Protein 4HE6 (pdb70)

Radius of gyration: 11.75 Å; Cα contacts (8 Å, |Δi|>4): 216; chains: 1; bounding box: 28×29×31 Å

Foldseek 3Di:
DDDDLVFAFWFWADADVVQQKTKTFGAAKDFAQFKKWWDDPPDDIDIDGFHWKAAPVGHTDRMPHDHGGIIMGGDDDDDDGGTTMHTDD

Secondary structure (DSSP, 8-state):
---SGGG-SEEEEEEETTTTEEEEEESS-B-TT-EEEEESTTS--EEEE---EEETTS-EES-B-STT-EEEEE-SS---TT-EEEE--

Structure (mmCIF, N/CA/C/O backbone):
data_4HE6
#
_entry.id   4HE6
#
_cell.length_a   28.400
_cell.length_b   36.300
_cell.length_c   65.670
_cell.angle_alpha   90.00
_cell.angle_beta   90.00
_cell.angle_gamma   90.00
#
_symmetry.space_group_name_H-M   'P 21 21 21'
#
loop_
_entity.id
_entity.type
_entity.pdbx_description
1 polymer 'Peptidase family U32'
2 non-polymer 'UNKNOWN ATOM OR ION'
3 non-polymer 'ACETATE ION'
4 water water
#
loop_
_atom_site.group_PDB
_atom_site.id
_atom_site.type_symbol
_atom_site.label_atom_id
_atom_site.label_alt_id
_atom_site.label_comp_id
_atom_site.label_asym_id
_atom_site.label_entity_id
_atom_site.label_seq_id
_atom_site.pdbx_PDB_ins_code
_atom_site.Cartn_x
_atom_site.Cartn_y
_atom_site.Cartn_z
_atom_site.occupancy
_atom_site.B_iso_or_equiv
_atom_site.auth_seq_id
_atom_site.auth_comp_id
_atom_site.auth_asym_id
_atom_site.auth_atom_id
_atom_site.pdbx_PDB_model_num
ATOM 1 N N . SER A 1 1 ? 2.095 -12.497 20.033 0.61 16.65 334 SER A N 1
ATOM 2 C CA . SER A 1 1 ? 3.553 -12.538 19.957 0.61 11.13 334 SER A CA 1
ATOM 3 C C . SER A 1 1 ? 3.995 -12.978 18.560 0.61 14.83 334 SER A C 1
ATOM 4 O O . SER A 1 1 ? 3.162 -13.400 17.744 0.61 23.23 334 SER A O 1
ATOM 7 N N . LEU A 1 2 ? 5.271 -12.910 18.233 0.61 9.30 335 LEU A N 1
ATOM 8 C CA . LEU A 1 2 ? 5.776 -13.027 16.875 0.61 9.36 335 LEU A CA 1
ATOM 9 C C . LEU A 1 2 ? 5.929 -14.500 16.508 0.61 8.40 335 LEU A C 1
ATOM 10 O O . LEU A 1 2 ? 6.673 -15.216 17.198 0.61 11.90 335 LEU A O 1
ATOM 15 N N . LYS A 1 3 ? 5.227 -14.965 15.473 0.61 8.74 336 LYS A N 1
ATOM 16 C CA . LYS A 1 3 ? 5.307 -16.377 15.077 0.61 10.12 336 LYS A CA 1
ATOM 17 C C . LYS A 1 3 ? 5.977 -16.558 13.723 0.61 10.11 336 LYS A C 1
ATOM 18 O O . LYS A 1 3 ? 6.673 -17.580 13.549 0.61 11.36 336 LYS A O 1
ATOM 24 N N . THR A 1 4 ? 5.701 -15.659 12.785 0.61 9.46 337 THR A N 1
ATOM 25 C CA . THR A 1 4 ? 6.191 -15.835 11.428 0.61 8.64 337 THR A CA 1
ATOM 26 C C . THR A 1 4 ? 6.569 -14.516 10.767 0.61 8.51 337 THR A C 1
ATOM 27 O O . THR A 1 4 ? 6.246 -13.440 11.229 0.61 9.37 337 THR A O 1
ATOM 31 N N . THR A 1 5 ? 7.205 -14.643 9.628 0.61 8.51 338 THR A N 1
ATOM 32 C CA . THR A 1 5 ? 7.566 -13.547 8.759 0.61 7.91 338 THR A CA 1
ATOM 33 C C . THR A 1 5 ? 6.393 -12.887 8.055 0.61 7.86 338 THR A C 1
ATOM 34 O O . THR A 1 5 ? 6.548 -11.885 7.362 0.61 10.23 338 THR A O 1
ATOM 38 N N . ARG A 1 6 ? 5.175 -13.385 8.238 0.61 8.54 339 ARG A N 1
ATOM 39 C CA . ARG A 1 6 ? 4.005 -12.710 7.666 0.61 8.09 339 ARG A CA 1
ATOM 40 C C . ARG A 1 6 ? 3.701 -11.415 8.446 0.61 8.21 339 ARG A C 1
ATOM 41 O O . ARG A 1 6 ? 2.961 -10.572 7.949 0.61 8.76 339 ARG A O 1
ATOM 49 N N . GLU A 1 7 ? 4.198 -11.278 9.656 1.00 12.95 340 GLU A N 1
ATOM 50 C CA . GLU A 1 7 ? 3.786 -10.268 10.617 1.00 13.48 340 GLU A CA 1
ATOM 51 C C . GLU A 1 7 ? 4.536 -8.963 10.510 1.00 13.35 340 GLU A C 1
ATOM 52 O O . GLU A 1 7 ? 4.365 -8.016 11.296 1.00 17.41 340 GLU A O 1
ATOM 58 N N . PHE A 1 8 ? 5.442 -8.918 9.522 1.00 12.32 341 PHE A N 1
ATOM 59 C CA . PHE A 1 8 ? 6.115 -7.636 9.407 1.00 11.18 341 PHE A CA 1
ATOM 60 C C . PHE A 1 8 ? 6.622 -7.489 7.968 1.00 8.69 341 PHE A C 1
ATOM 61 O O . PHE A 1 8 ? 6.720 -8.472 7.241 1.00 11.21 341 PHE A O 1
ATOM 69 N N . ALA A 1 9 ? 6.947 -6.259 7.611 1.00 8.00 342 ALA A N 1
ATOM 70 C CA . ALA A 1 9 ? 7.412 -5.934 6.292 1.00 7.98 342 ALA A CA 1
ATOM 71 C C . ALA A 1 9 ? 8.868 -5.583 6.197 1.00 7.18 342 ALA A C 1
ATOM 72 O O . ALA A 1 9 ? 9.427 -5.614 5.103 1.00 8.25 342 ALA A O 1
ATOM 74 N N . GLY A 1 10 ? 9.505 -5.237 7.324 1.00 6.90 343 GLY A N 1
ATOM 75 C CA . GLY A 1 10 ? 10.908 -4.920 7.268 1.00 7.25 343 GLY A CA 1
ATOM 76 C C . GLY A 1 10 ? 11.525 -5.022 8.651 1.00 5.99 343 GLY A C 1
ATOM 77 O O . GLY A 1 10 ? 10.853 -4.854 9.674 1.00 6.92 343 GLY A O 1
ATOM 78 N N . LEU A 1 11 ? 12.812 -5.232 8.652 1.00 6.42 344 LEU A N 1
ATOM 79 C CA . LEU A 1 11 ? 13.626 -5.259 9.867 1.00 6.82 344 LEU A CA 1
ATOM 80 C C . LEU A 1 11 ? 14.651 -4.138 9.763 1.00 5.60 344 LEU A C 1
ATOM 81 O O . LEU A 1 11 ? 15.369 -4.055 8.759 1.00 6.90 344 LEU A O 1
ATOM 86 N N . VAL A 1 12 ? 14.703 -3.257 10.742 1.00 6.08 345 VAL A N 1
ATOM 87 C CA . VAL A 1 12 ? 15.676 -2.150 10.672 1.00 6.09 345 VAL A CA 1
ATOM 88 C C . VAL A 1 12 ? 17.081 -2.697 10.900 1.00 6.11 345 VAL A C 1
ATOM 89 O O . VAL A 1 12 ? 17.302 -3.366 11.893 1.00 7.73 345 VAL A O 1
ATOM 93 N N . LEU A 1 13 ? 17.993 -2.423 9.979 1.00 5.90 346 LEU A N 1
ATOM 94 C CA . LEU A 1 13 ? 19.384 -2.796 10.123 1.00 6.88 346 LEU A CA 1
ATOM 95 C C . LEU A 1 13 ? 20.222 -1.637 10.671 1.00 6.84 346 LEU A C 1
ATOM 96 O O . LEU A 1 13 ? 21.282 -1.857 11.225 1.00 9.44 346 LEU A O 1
ATOM 101 N N . GLY A 1 14 ? 19.791 -0.397 10.379 1.00 6.88 347 GLY A N 1
ATOM 102 C CA . GLY A 1 14 ? 20.591 0.756 10.770 1.00 8.71 347 GLY A CA 1
ATOM 103 C C . GLY A 1 14 ? 19.772 2.002 10.594 1.00 7.40 347 GLY A C 1
ATOM 104 O O . GLY A 1 14 ? 18.745 2.049 9.920 1.00 7.16 347 GLY A O 1
ATOM 105 N N . TYR A 1 15 ? 20.266 3.048 11.242 1.00 8.30 348 TYR A N 1
ATOM 106 C CA . TYR A 1 15 ? 19.622 4.350 11.211 1.00 7.54 348 TYR A CA 1
ATOM 107 C C . TYR A 1 15 ? 20.677 5.443 11.388 1.00 7.51 348 TYR A C 1
ATOM 108 O O . TYR A 1 15 ? 21.439 5.367 12.320 1.00 10.30 348 TYR A O 1
ATOM 117 N N . ASP A 1 16 ? 20.697 6.390 10.479 1.00 7.12 349 ASP A N 1
ATOM 118 C CA . ASP A 1 16 ? 21.641 7.514 10.524 1.00 7.84 349 ASP A CA 1
ATOM 119 C C . ASP A 1 16 ? 20.958 8.671 11.211 1.0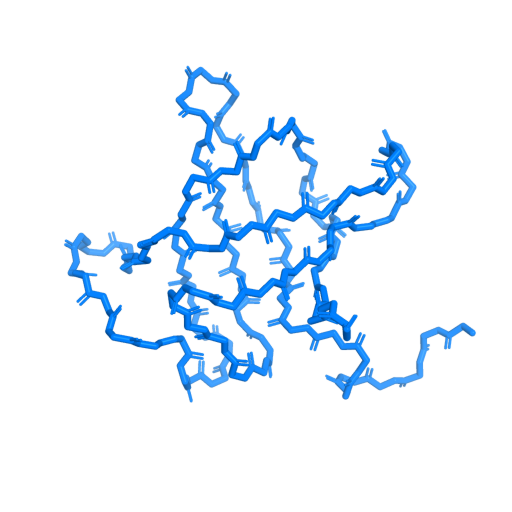0 7.19 349 ASP A C 1
ATOM 120 O O . ASP A 1 16 ? 20.075 9.289 10.616 1.00 7.08 349 ASP A O 1
ATOM 125 N N . PRO A 1 17 ? 21.297 8.999 12.439 1.00 8.09 350 PRO A N 1
ATOM 126 C CA . PRO A 1 17 ? 20.490 9.978 13.150 1.00 8.47 350 PRO A CA 1
ATOM 127 C C . PRO A 1 17 ? 20.793 11.403 12.724 1.00 7.91 350 PRO A C 1
ATOM 128 O O . PRO A 1 17 ? 20.031 12.315 13.084 1.00 9.62 350 PRO A O 1
ATOM 132 N N . GLU A 1 18 ? 21.811 11.637 11.929 1.00 6.77 351 GLU A N 1
ATOM 133 C CA . GLU A 1 18 ? 22.069 12.943 11.383 1.00 6.96 351 GLU A CA 1
ATOM 134 C C . GLU A 1 18 ? 21.146 13.246 10.190 1.00 6.93 351 GLU A C 1
ATOM 135 O O . GLU A 1 18 ? 20.722 14.395 10.012 1.00 7.59 351 GLU A O 1
ATOM 141 N N . THR A 1 19 ? 20.869 12.253 9.367 1.00 6.89 352 THR A N 1
ATOM 142 C CA . THR A 1 19 ? 20.138 12.422 8.113 1.00 6.73 352 THR A CA 1
ATOM 143 C C . THR A 1 19 ? 18.725 11.891 8.175 1.00 6.22 352 THR A C 1
ATOM 144 O O . THR A 1 19 ? 17.889 12.191 7.302 1.00 7.44 352 THR A O 1
ATOM 148 N N . GLY A 1 20 ? 18.414 11.082 9.164 1.00 6.45 353 GLY A N 1
ATOM 149 C CA . GLY A 1 20 ? 17.100 10.491 9.192 1.00 6.91 353 GLY A CA 1
ATOM 150 C C . GLY A 1 20 ? 16.910 9.277 8.301 1.00 6.32 353 GLY A C 1
ATOM 151 O O . GLY A 1 20 ? 15.797 8.775 8.158 1.00 7.82 353 GLY A O 1
ATOM 152 N N . ILE A 1 21 ? 17.923 8.777 7.667 1.00 6.37 354 ILE A N 1
ATOM 153 C CA . ILE A 1 21 ? 17.839 7.681 6.711 1.00 5.92 354 ILE A CA 1
ATOM 154 C C . ILE A 1 21 ? 17.994 6.358 7.424 1.00 5.70 354 ILE A C 1
ATOM 155 O O . ILE A 1 21 ? 18.997 6.091 8.112 1.00 7.03 354 ILE A O 1
ATOM 164 N N . ALA A 1 22 ? 16.965 5.513 7.262 1.00 5.70 355 ALA A N 1
ATOM 165 C CA . ALA A 1 22 ? 16.972 4.166 7.769 1.00 6.06 355 ALA A CA 1
ATOM 166 C C . ALA A 1 22 ? 17.403 3.157 6.698 1.00 5.38 355 ALA A C 1
ATOM 167 O O . ALA A 1 22 ? 17.096 3.376 5.508 1.00 6.55 355 ALA A O 1
ATOM 169 N N . THR A 1 23 ? 18.065 2.107 7.139 1.00 6.46 356 THR A N 1
ATOM 170 C CA . THR A 1 23 ? 18.414 0.971 6.333 1.00 6.17 356 THR A CA 1
ATOM 171 C C . THR A 1 23 ? 17.559 -0.194 6.780 1.00 6.44 356 THR A C 1
ATOM 172 O O . THR A 1 23 ? 17.562 -0.552 7.998 1.00 7.21 356 THR A O 1
ATOM 176 N N . VAL A 1 24 ? 16.767 -0.766 5.886 1.00 6.09 357 VAL A N 1
ATOM 177 C CA . VAL A 1 24 ? 15.761 -1.760 6.225 1.00 6.05 357 VAL A CA 1
ATOM 178 C C . VAL A 1 24 ? 15.907 -2.991 5.330 1.00 5.90 357 VAL A C 1
ATOM 179 O O . VAL A 1 24 ? 16.023 -2.879 4.124 1.00 7.69 357 VAL A O 1
ATOM 183 N N . GLN A 1 25 ? 15.869 -4.154 5.974 1.00 6.62 358 GLN A N 1
ATOM 184 C CA . GLN A 1 25 ? 15.849 -5.424 5.256 1.00 6.68 358 GLN A CA 1
ATOM 185 C C . GLN A 1 25 ? 14.393 -5.780 5.011 1.00 6.83 358 GLN A C 1
ATOM 186 O O . GLN A 1 25 ? 13.615 -5.985 5.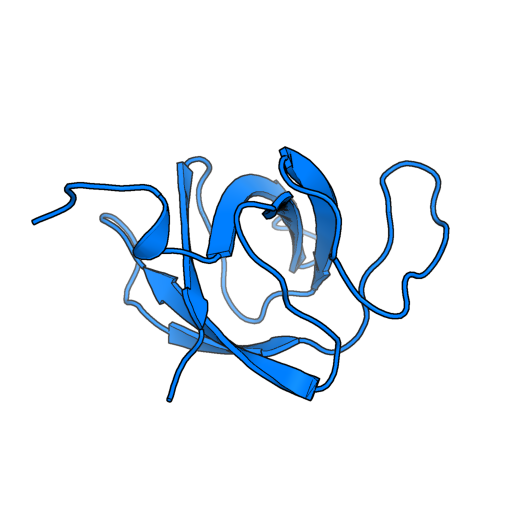935 1.00 8.23 358 GLN A O 1
ATOM 192 N N . GLN A 1 26 ? 14.014 -5.827 3.748 1.00 7.26 359 GLN A N 1
ATOM 193 C CA . GLN A 1 26 ? 12.631 -6.132 3.378 1.00 7.14 359 GLN A CA 1
ATOM 194 C C . GLN A 1 26 ? 12.277 -7.552 3.770 1.00 7.65 359 GLN A C 1
ATOM 195 O O . GLN A 1 26 ? 13.087 -8.466 3.630 1.00 8.50 359 GLN A O 1
ATOM 201 N N . ARG A 1 27 ? 11.057 -7.712 4.247 1.00 7.27 360 ARG A N 1
ATOM 202 C CA . ARG A 1 27 ? 10.492 -9.041 4.407 1.00 8.14 360 ARG A CA 1
ATOM 203 C C . ARG A 1 27 ? 9.233 -9.259 3.582 1.00 8.08 360 ARG A C 1
ATOM 204 O O . ARG A 1 27 ? 8.989 -10.393 3.200 1.00 9.24 360 ARG A O 1
ATOM 219 N N . ASN A 1 28 ? 8.459 -8.215 3.366 1.00 7.74 361 ASN A N 1
ATOM 220 C CA . ASN A 1 28 ? 7.268 -8.310 2.489 1.00 7.63 361 ASN A CA 1
ATOM 221 C C . ASN A 1 28 ? 7.124 -6.990 1.732 1.00 7.69 361 ASN A C 1
ATOM 222 O O . ASN A 1 28 ? 7.642 -5.964 2.166 1.00 7.92 361 ASN A O 1
ATOM 227 N N . HIS A 1 29 ? 6.384 -7.027 0.645 1.00 8.42 362 HIS A N 1
ATOM 228 C CA . HIS A 1 29 ? 6.303 -5.895 -0.265 1.00 8.82 362 HIS A CA 1
ATOM 229 C C . HIS A 1 29 ? 5.851 -4.602 0.431 1.00 7.41 362 HIS A C 1
ATOM 230 O O . HIS A 1 29 ? 4.867 -4.568 1.150 1.00 9.54 362 HIS A O 1
ATOM 237 N N . PHE A 1 30 ? 6.532 -3.504 0.103 1.00 6.46 363 PHE A N 1
ATOM 238 C CA . PHE A 1 30 ? 6.061 -2.199 0.451 1.00 6.76 363 PHE A CA 1
ATOM 239 C C . PHE A 1 30 ? 6.585 -1.214 -0.615 1.00 6.75 363 PHE A C 1
ATOM 240 O O . PHE A 1 30 ? 7.525 -1.524 -1.357 1.00 7.97 363 PHE A O 1
ATOM 248 N N . ARG A 1 31 ? 5.927 -0.052 -0.704 1.00 7.09 364 ARG A N 1
ATOM 249 C CA . ARG A 1 31 ? 6.269 0.869 -1.807 1.00 7.80 364 ARG A CA 1
ATOM 250 C C . ARG A 1 31 ? 5.968 2.275 -1.352 1.00 7.03 364 ARG A C 1
ATOM 251 O O . ARG A 1 31 ? 5.239 2.531 -0.382 1.00 7.47 364 ARG A O 1
ATOM 259 N N . PRO A 1 32 ? 6.511 3.240 -2.099 1.00 7.54 365 PRO A N 1
ATOM 260 C CA . PRO A 1 32 ? 6.193 4.661 -1.792 1.00 7.90 365 PRO A CA 1
ATOM 261 C C . PRO A 1 32 ? 4.698 4.909 -1.798 1.00 7.34 365 PRO A C 1
ATOM 262 O O . PRO A 1 32 ? 3.958 4.408 -2.652 1.00 8.06 365 PRO A O 1
ATOM 266 N N . GLY A 1 33 ? 4.264 5.703 -0.826 1.00 7.58 366 GLY A N 1
ATOM 267 C CA . GLY A 1 33 ? 2.878 5.990 -0.600 1.00 8.68 366 GLY A CA 1
ATOM 268 C C . GLY A 1 33 ? 2.217 5.109 0.412 1.00 8.02 366 GLY A C 1
ATOM 269 O O . GLY A 1 33 ? 1.134 5.451 0.914 1.00 9.24 366 GLY A O 1
ATOM 270 N N . ASP A 1 34 ? 2.833 3.966 0.741 1.00 7.43 367 ASP A N 1
ATOM 271 C CA . ASP A 1 34 ? 2.274 3.091 1.743 1.00 6.84 367 ASP A CA 1
ATOM 272 C C . ASP A 1 34 ? 2.449 3.717 3.126 1.00 6.83 367 ASP A C 1
ATOM 273 O O . ASP A 1 34 ? 3.436 4.404 3.409 1.00 7.71 367 ASP A O 1
ATOM 278 N N . GLU A 1 35 ? 1.501 3.379 4.004 1.00 7.21 368 GLU A N 1
ATOM 279 C CA . GLU A 1 35 ? 1.643 3.689 5.413 1.00 7.30 368 GLU A CA 1
ATOM 280 C C . GLU A 1 35 ? 2.240 2.494 6.151 1.00 6.64 368 GLU A C 1
ATOM 281 O O . GLU A 1 35 ? 1.776 1.350 5.977 1.00 7.77 368 GLU A O 1
ATOM 287 N N . VAL A 1 36 ? 3.218 2.778 7.007 1.00 6.21 369 VAL A N 1
ATOM 288 C CA . VAL A 1 36 ? 3.886 1.779 7.808 1.00 6.20 369 VAL A CA 1
ATOM 289 C C . VAL A 1 36 ? 3.895 2.196 9.255 1.00 5.99 369 VAL A C 1
ATOM 290 O O . VAL A 1 36 ? 3.743 3.355 9.590 1.00 7.53 369 VAL A O 1
ATOM 294 N N . GLU A 1 37 ? 4.123 1.241 10.119 1.00 7.13 370 GLU A N 1
ATOM 295 C CA . GLU A 1 37 ? 4.346 1.456 11.540 1.00 6.50 370 GLU A CA 1
ATOM 296 C C . GLU A 1 37 ? 5.651 0.841 11.932 1.00 5.82 370 GLU A C 1
ATOM 297 O O . GLU A 1 37 ? 5.916 -0.331 11.624 1.00 6.96 370 GLU A O 1
ATOM 303 N N . PHE A 1 38 ? 6.473 1.603 12.637 1.00 5.95 371 PHE A N 1
ATOM 304 C CA . PHE A 1 38 ? 7.659 1.094 13.276 1.00 5.48 371 PHE A CA 1
ATOM 305 C C . PHE A 1 38 ? 7.338 0.780 14.721 1.00 5.59 371 PHE A C 1
ATOM 306 O O . PHE A 1 38 ? 6.605 1.502 15.394 1.00 6.67 371 PHE A O 1
ATOM 314 N N . PHE A 1 39 ? 7.913 -0.355 15.191 1.00 5.97 372 PHE A N 1
ATOM 315 C CA . PHE A 1 39 ? 7.587 -0.833 16.541 1.00 6.68 372 PHE A CA 1
ATOM 316 C C . PHE A 1 39 ? 8.747 -1.606 17.112 1.00 6.20 372 PHE A C 1
ATOM 317 O O . PHE A 1 39 ? 9.743 -1.912 16.434 1.00 7.08 372 PHE A O 1
ATOM 325 N N . GLY A 1 40 ? 8.605 -1.892 18.379 1.00 7.01 373 GLY A N 1
ATOM 326 C CA . GLY A 1 40 ? 9.575 -2.635 19.161 1.00 8.04 373 GLY A CA 1
ATOM 327 C C . GLY A 1 40 ? 9.945 -1.881 20.427 1.00 7.09 373 GLY A C 1
ATOM 328 O O . GLY A 1 40 ? 9.612 -0.738 20.639 1.00 7.43 373 GLY A O 1
ATOM 329 N N . PRO A 1 41 ? 10.676 -2.583 21.301 1.00 7.72 374 PRO A N 1
ATOM 330 C CA . PRO A 1 41 ? 11.028 -1.976 22.538 1.00 10.83 374 PRO A CA 1
ATOM 331 C C . PRO A 1 41 ? 12.008 -0.793 22.226 1.00 10.88 374 PRO A C 1
ATOM 332 O O . PRO A 1 41 ? 12.752 -0.821 21.238 1.00 12.88 374 PRO A O 1
ATOM 336 N N . GLU A 1 42 ? 11.927 0.100 23.147 1.00 12.15 375 GLU A N 1
ATOM 337 C CA . GLU A 1 42 ? 12.851 1.243 23.251 1.00 11.82 375 GLU A CA 1
ATOM 338 C C . GLU A 1 42 ? 12.413 2.412 22.376 1.00 10.08 375 GLU A C 1
ATOM 339 O O . GLU A 1 42 ? 13.028 3.455 22.475 1.00 11.12 375 GLU A O 1
ATOM 345 N N . ILE A 1 43 ? 11.360 2.233 21.563 1.00 9.15 376 ILE A N 1
ATOM 346 C CA . ILE A 1 43 ? 10.710 3.339 20.883 1.00 7.78 376 ILE A CA 1
ATOM 347 C C . ILE A 1 43 ? 9.217 3.363 21.191 1.00 7.33 376 ILE A C 1
ATOM 348 O O . ILE A 1 43 ? 8.594 2.292 21.349 1.00 7.59 376 ILE A O 1
ATOM 353 N N . GLU A 1 44 ? 8.640 4.566 21.217 1.00 6.92 377 GLU A N 1
ATOM 354 C CA . GLU A 1 44 ? 7.205 4.667 21.034 1.00 6.98 377 GLU A CA 1
ATOM 355 C C . GLU A 1 44 ? 6.896 4.291 19.585 1.00 6.66 377 GLU A C 1
ATOM 356 O O . GLU A 1 44 ? 7.505 4.861 18.668 1.00 7.75 377 GLU A O 1
ATOM 362 N N . ASN A 1 45 ? 5.987 3.382 19.364 1.00 6.64 378 ASN A N 1
ATOM 363 C CA . ASN A 1 45 ? 5.627 3.024 17.996 1.00 6.66 378 ASN A CA 1
ATOM 364 C C . ASN A 1 45 ? 5.071 4.225 17.282 1.00 7.17 378 ASN A C 1
ATOM 365 O O . ASN A 1 45 ? 4.389 5.074 17.883 1.00 8.63 378 ASN A O 1
ATOM 370 N N . PHE A 1 46 ? 5.332 4.315 15.974 1.00 6.71 379 PHE A N 1
ATOM 371 C CA . PHE A 1 46 ? 4.854 5.458 15.212 1.00 7.48 379 PHE A CA 1
ATOM 372 C C . PHE A 1 46 ? 4.614 5.048 13.769 1.00 6.76 379 PHE A C 1
ATOM 373 O O . PHE A 1 46 ? 5.176 4.067 13.256 1.00 6.86 379 PHE A O 1
ATOM 381 N N . THR A 1 47 ? 3.740 5.801 13.128 1.00 7.69 380 THR A N 1
ATOM 382 C CA . THR A 1 47 ? 3.399 5.563 11.739 1.00 7.21 380 THR A CA 1
ATOM 383 C C . THR A 1 47 ? 3.952 6.653 10.844 1.00 6.16 380 THR A C 1
ATOM 384 O O . THR A 1 47 ? 4.168 7.786 11.301 1.00 8.23 380 THR A O 1
ATOM 388 N N . GLN A 1 48 ? 4.152 6.321 9.594 1.00 6.13 381 GLN A N 1
ATOM 389 C CA . GLN A 1 48 ? 4.554 7.309 8.592 1.00 6.61 381 GLN A CA 1
ATOM 390 C C . GLN A 1 48 ? 4.208 6.775 7.214 1.00 5.92 381 GLN A C 1
ATOM 391 O O . GLN A 1 48 ? 3.993 5.577 6.995 1.00 6.42 381 GLN A O 1
ATOM 397 N N . VAL A 1 49 ? 4.248 7.711 6.250 1.00 6.31 382 VAL A N 1
ATOM 398 C CA . VAL A 1 49 ? 4.230 7.352 4.831 1.00 5.76 382 VAL A CA 1
ATOM 399 C C . VAL A 1 49 ? 5.645 7.113 4.388 1.00 5.49 382 VAL A C 1
ATOM 400 O O . VAL A 1 49 ? 6.603 7.778 4.803 1.00 7.04 382 VAL A O 1
ATOM 404 N N . ILE A 1 50 ? 5.836 6.147 3.510 1.00 6.67 383 ILE A N 1
ATOM 405 C CA . ILE A 1 50 ? 7.094 5.924 2.810 1.00 6.86 383 ILE A CA 1
ATOM 406 C C . ILE A 1 50 ? 7.157 6.848 1.623 1.00 6.10 383 ILE A C 1
ATOM 407 O O . ILE A 1 50 ? 6.301 6.789 0.735 1.00 7.33 383 ILE A O 1
ATOM 412 N N . GLU A 1 51 ? 8.107 7.775 1.585 1.00 6.89 384 GLU A N 1
ATOM 413 C CA . GLU A 1 51 ? 8.131 8.791 0.552 1.00 8.36 384 GLU A CA 1
ATOM 414 C C . GLU A 1 51 ? 8.736 8.334 -0.754 1.00 7.82 384 GLU A C 1
ATOM 415 O O . GLU A 1 51 ? 8.337 8.765 -1.828 1.00 9.75 384 GLU A O 1
ATOM 426 N N . LYS A 1 52 ? 9.774 7.559 -0.655 1.00 8.02 385 LYS A N 1
ATOM 427 C CA . LYS A 1 52 ? 10.759 7.298 -1.718 1.00 8.25 385 LYS A CA 1
ATOM 428 C C . LYS A 1 52 ? 11.721 6.232 -1.176 1.00 6.91 385 LYS A C 1
ATOM 429 O O . LYS A 1 52 ? 12.051 6.310 0.000 1.00 8.07 385 LYS A O 1
ATOM 440 N N . ILE A 1 53 ? 12.145 5.287 -1.992 1.00 6.24 386 ILE A N 1
ATOM 441 C CA . ILE A 1 53 ? 13.008 4.202 -1.520 1.00 6.29 386 ILE A CA 1
ATOM 442 C C . ILE A 1 53 ? 14.162 4.050 -2.491 1.00 6.04 386 ILE A C 1
ATOM 443 O O . ILE A 1 53 ? 14.005 4.182 -3.720 1.00 7.06 386 ILE A O 1
ATOM 448 N N . TRP A 1 54 ? 15.338 3.720 -1.988 1.00 6.05 387 TRP A N 1
ATOM 449 C CA . TRP A 1 54 ? 16.503 3.466 -2.829 1.00 6.36 387 TRP A CA 1
ATOM 450 C C . TRP A 1 54 ? 17.247 2.254 -2.282 1.00 6.47 387 TRP A C 1
ATOM 451 O O . TRP A 1 54 ? 17.106 1.851 -1.136 1.00 7.47 387 TRP A O 1
ATOM 462 N N . ASP A 1 55 ? 18.027 1.639 -3.173 1.00 7.70 388 ASP A N 1
ATOM 463 C CA . ASP A 1 55 ? 18.876 0.516 -2.775 1.00 8.29 388 ASP A CA 1
ATOM 464 C C . ASP A 1 55 ? 20.250 1.054 -2.304 1.00 9.18 388 ASP A C 1
ATOM 465 O O . ASP A 1 55 ? 20.505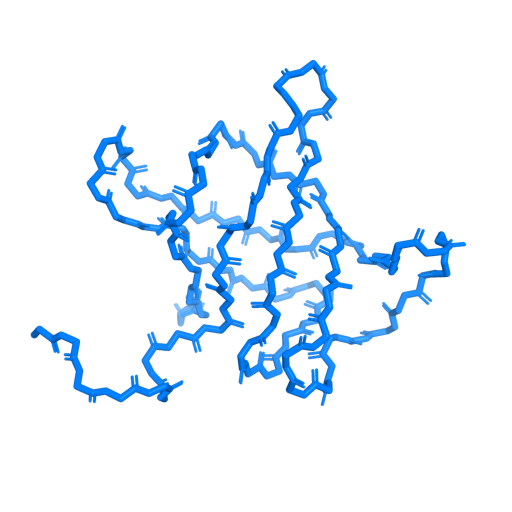 2.253 -2.297 1.00 9.78 388 ASP A O 1
ATOM 470 N N . GLU A 1 56 ? 21.105 0.125 -1.896 1.00 10.48 389 GLU A N 1
ATOM 471 C CA . GLU A 1 56 ? 22.395 0.527 -1.375 1.00 11.43 389 GLU A CA 1
ATOM 472 C C . GLU A 1 56 ? 23.321 1.065 -2.441 1.00 13.23 389 GLU A C 1
ATOM 473 O O . GLU A 1 56 ? 24.388 1.595 -2.130 1.00 13.89 389 GLU A O 1
ATOM 479 N N . ASP A 1 57 ? 22.967 0.958 -3.725 1.00 10.54 390 ASP A N 1
ATOM 480 C CA . ASP A 1 57 ? 23.673 1.518 -4.861 1.00 10.81 390 ASP A CA 1
ATOM 481 C C . ASP A 1 57 ? 23.051 2.825 -5.348 1.00 11.04 390 ASP A C 1
ATOM 482 O O . ASP A 1 57 ? 23.553 3.366 -6.343 1.00 13.80 390 ASP A O 1
ATOM 487 N N . GLY A 1 58 ? 22.080 3.360 -4.627 1.00 9.25 391 GLY A N 1
ATOM 488 C CA . GLY A 1 58 ? 21.456 4.632 -4.926 1.00 9.37 391 GLY A CA 1
ATOM 489 C C . GLY A 1 58 ? 20.436 4.614 -6.047 1.00 7.93 391 GLY A C 1
ATOM 490 O O . GLY A 1 58 ? 20.012 5.676 -6.515 1.00 9.30 391 GLY A O 1
ATOM 491 N N . ASN A 1 59 ? 20.018 3.421 -6.480 1.00 7.43 392 ASN A N 1
ATOM 492 C CA . ASN A 1 59 ? 18.932 3.350 -7.445 1.00 7.71 392 ASN A CA 1
ATOM 493 C C . ASN A 1 59 ? 17.59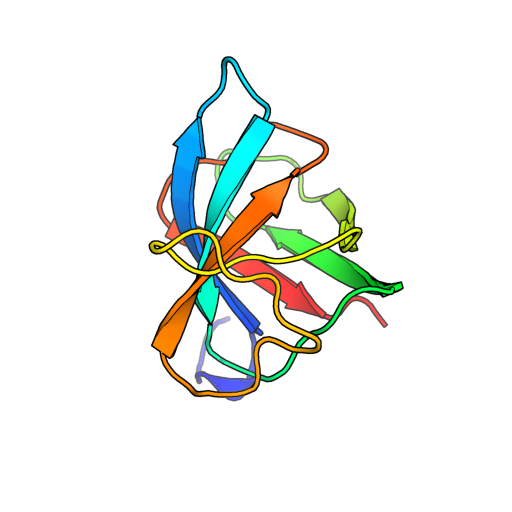9 3.541 -6.738 1.00 7.41 392 ASN A C 1
ATOM 494 O O . ASN A 1 59 ? 17.377 2.857 -5.735 1.00 8.30 392 ASN A O 1
ATOM 499 N N . GLU A 1 60 ? 16.730 4.418 -7.224 1.00 7.55 393 GLU A N 1
ATOM 500 C CA . GLU A 1 60 ? 15.393 4.510 -6.689 1.00 7.87 393 GLU A CA 1
ATOM 501 C C . GLU A 1 60 ? 14.570 3.304 -7.156 1.00 8.17 393 GLU A C 1
ATOM 502 O O . GLU A 1 60 ? 14.737 2.866 -8.301 1.00 11.36 393 GLU A O 1
ATOM 508 N N . LEU A 1 61 ? 13.716 2.862 -6.279 1.00 8.29 394 LEU A N 1
ATOM 509 C CA . LEU A 1 61 ? 12.880 1.703 -6.503 1.00 8.45 394 LEU A CA 1
ATOM 510 C C . LEU A 1 61 ? 11.409 2.087 -6.508 1.00 7.98 394 LEU A C 1
ATOM 511 O O . LEU A 1 61 ? 10.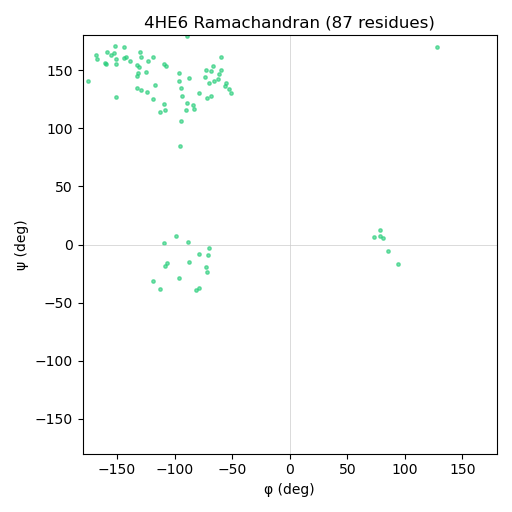920 2.809 -5.651 1.00 8.91 394 LEU A O 1
ATOM 516 N N . ASP A 1 62 ? 10.672 1.509 -7.471 1.00 7.63 395 ASP A N 1
ATOM 517 C CA . ASP A 1 62 ? 9.227 1.708 -7.416 1.00 7.29 395 ASP A CA 1
ATOM 518 C C . ASP A 1 62 ? 8.566 0.956 -6.296 1.00 7.33 395 ASP A C 1
ATOM 519 O O . ASP A 1 62 ? 7.502 1.374 -5.799 1.00 8.73 395 ASP A O 1
ATOM 524 N N . ALA A 1 63 ? 9.193 -0.107 -5.842 1.00 7.18 396 ALA A N 1
ATOM 525 C CA . ALA A 1 63 ? 8.693 -0.904 -4.726 1.00 6.95 396 ALA A CA 1
ATOM 526 C C . ALA A 1 63 ? 9.876 -1.690 -4.163 1.00 7.34 396 ALA A C 1
ATOM 527 O O . ALA A 1 63 ? 10.803 -2.025 -4.901 1.00 8.67 396 ALA A O 1
ATOM 529 N N . ALA A 1 64 ? 9.796 -2.070 -2.903 1.00 6.78 397 ALA A N 1
ATOM 530 C CA . ALA A 1 64 ? 10.676 -3.046 -2.265 1.00 7.33 397 ALA A CA 1
ATOM 531 C C . ALA A 1 64 ? 9.954 -4.381 -2.351 1.00 7.01 397 ALA A C 1
ATOM 532 O O . ALA A 1 64 ? 9.157 -4.746 -1.485 1.00 8.01 397 ALA A O 1
ATOM 534 N N . ARG A 1 65 ? 10.119 -5.072 -3.484 1.00 7.85 398 ARG A N 1
ATOM 535 C CA . ARG A 1 65 ? 9.331 -6.250 -3.828 1.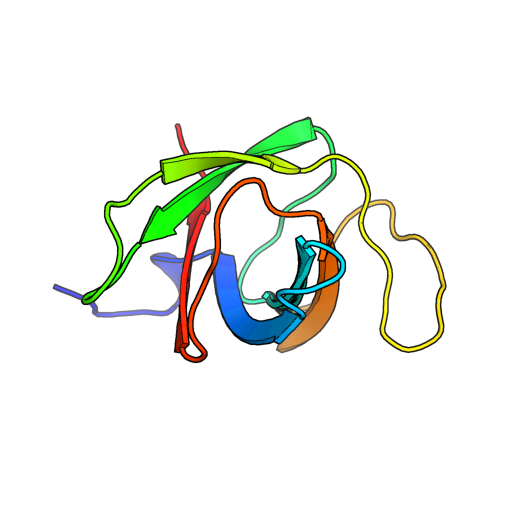00 8.21 398 ARG A CA 1
ATOM 536 C C . ARG A 1 65 ? 10.124 -7.538 -3.765 1.00 7.77 398 ARG A C 1
ATOM 537 O O . ARG A 1 65 ? 9.595 -8.613 -4.084 1.00 10.81 398 ARG A O 1
ATOM 545 N N . HIS A 1 66 ? 11.409 -7.515 -3.386 1.00 8.49 399 HIS A N 1
ATOM 546 C CA . HIS A 1 66 ? 12.269 -8.678 -3.389 1.00 9.20 399 HIS A CA 1
ATOM 547 C C . HIS A 1 66 ? 12.638 -9.068 -1.966 1.00 8.75 399 HIS A C 1
ATOM 548 O O . HIS A 1 66 ? 13.284 -8.274 -1.276 1.00 8.66 399 HIS A O 1
ATOM 555 N N . PRO A 1 67 ? 12.178 -10.225 -1.514 1.00 9.03 400 PRO A N 1
ATOM 556 C CA . PRO A 1 67 ? 12.427 -10.636 -0.112 1.00 9.41 400 PRO A CA 1
ATOM 557 C C . PRO A 1 67 ? 13.915 -10.522 0.255 1.00 7.77 400 PRO A C 1
ATOM 558 O O . PRO A 1 67 ? 14.805 -10.993 -0.422 1.00 9.26 400 PRO A O 1
ATOM 562 N N . LEU A 1 68 ? 14.142 -9.876 1.388 1.00 7.67 401 LEU A N 1
ATOM 563 C CA . LEU A 1 68 ? 15.423 -9.752 2.085 1.00 7.89 401 LEU A CA 1
ATOM 564 C C . LEU A 1 68 ? 16.422 -8.812 1.418 1.00 6.98 401 LEU A C 1
ATOM 565 O O . LEU A 1 68 ? 17.553 -8.713 1.869 1.00 7.65 401 LEU A O 1
ATOM 570 N N . GLN A 1 69 ? 15.964 -8.108 0.347 1.00 7.75 402 GLN A N 1
ATOM 571 C CA . GLN A 1 69 ? 16.812 -7.042 -0.166 1.00 7.42 402 GLN A CA 1
ATOM 572 C C . GLN A 1 69 ? 16.880 -5.894 0.847 1.00 6.30 402 GLN A C 1
ATOM 573 O O . GLN A 1 69 ? 15.938 -5.654 1.595 1.00 8.36 402 GLN A O 1
ATOM 579 N N . ILE A 1 70 ? 17.997 -5.209 0.851 1.00 7.10 403 ILE A N 1
ATOM 580 C CA . ILE A 1 70 ? 18.248 -4.074 1.742 1.00 7.38 403 ILE A CA 1
ATOM 581 C C . ILE A 1 70 ? 17.868 -2.782 1.022 1.00 7.24 403 ILE A C 1
ATOM 582 O O . ILE A 1 70 ? 18.295 -2.547 -0.125 1.00 8.59 403 ILE A O 1
ATOM 587 N N . VAL A 1 71 ? 17.042 -1.963 1.642 1.00 6.83 404 VAL A N 1
ATOM 588 C CA . VAL A 1 71 ? 16.604 -0.714 1.038 1.00 6.96 404 VAL A CA 1
ATOM 589 C C . VAL A 1 71 ? 16.809 0.424 2.085 1.00 6.17 404 VAL A C 1
ATOM 590 O O . VAL A 1 71 ? 17.015 0.165 3.280 1.00 7.41 404 VAL A O 1
ATOM 594 N N . LYS A 1 72 ? 16.736 1.642 1.599 1.00 6.46 405 LYS A N 1
ATOM 595 C CA . LYS A 1 72 ? 16.902 2.842 2.408 1.00 6.20 405 LYS A CA 1
ATOM 596 C C . LYS A 1 72 ? 15.788 3.829 2.119 1.00 5.60 405 LYS A C 1
ATOM 597 O O . LYS A 1 72 ? 15.306 3.933 0.990 1.00 6.53 405 LYS A O 1
ATOM 603 N N . PHE A 1 73 ? 15.409 4.583 3.139 1.00 5.23 406 PHE A N 1
ATOM 604 C CA . PHE A 1 73 ? 14.434 5.630 3.015 1.00 5.47 406 PHE A CA 1
ATOM 605 C C . PHE A 1 73 ? 14.459 6.499 4.269 1.00 5.44 406 PHE A C 1
ATOM 606 O O . PHE A 1 73 ? 14.934 6.066 5.337 1.00 6.22 406 PHE A O 1
ATOM 614 N N . LYS A 1 74 ? 13.956 7.697 4.147 1.00 5.72 407 LYS A N 1
ATOM 615 C CA . LYS A 1 74 ? 13.822 8.612 5.259 1.00 5.63 407 LYS A CA 1
ATOM 616 C C . LYS A 1 74 ? 12.744 8.153 6.226 1.00 5.76 407 LYS A C 1
ATOM 617 O O . LYS A 1 74 ? 11.663 7.742 5.794 1.00 6.88 407 LYS A O 1
ATOM 623 N N . VAL A 1 75 ? 13.027 8.288 7.528 1.00 6.07 408 VAL A N 1
ATOM 624 C CA . VAL A 1 75 ? 12.015 8.023 8.538 1.00 6.16 4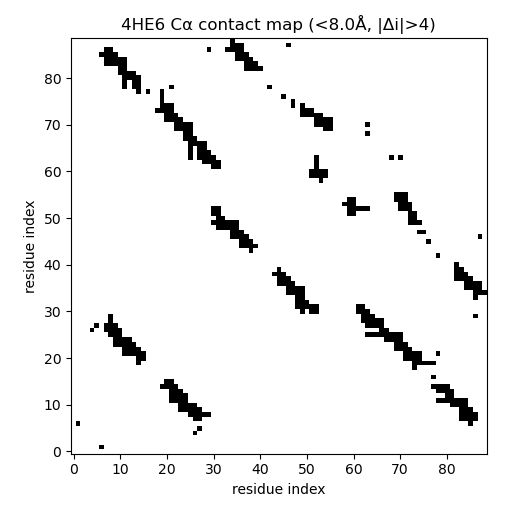08 VAL A CA 1
ATOM 625 C C . VAL A 1 75 ? 11.821 9.235 9.406 1.00 6.30 408 VAL A C 1
ATOM 626 O O . VAL A 1 75 ? 12.699 10.096 9.590 1.00 7.65 408 VAL A O 1
ATOM 630 N N . LYS A 1 76 ? 10.641 9.291 10.034 1.00 7.15 409 LYS A N 1
ATOM 631 C CA . LYS A 1 76 ? 10.193 10.473 10.733 1.00 8.23 409 LYS A CA 1
ATOM 632 C C . LYS A 1 76 ? 10.606 10.615 12.182 1.00 7.45 409 LYS A C 1
ATOM 633 O O . LYS A 1 76 ? 10.503 11.710 12.752 1.00 8.82 409 LYS A O 1
ATOM 639 N N . ARG A 1 77 ? 11.071 9.526 12.770 1.00 6.83 410 ARG A N 1
ATOM 640 C CA . ARG A 1 77 ? 11.626 9.544 14.138 1.00 6.80 410 ARG A CA 1
ATOM 641 C C . ARG A 1 77 ? 12.799 8.594 14.177 1.00 6.74 410 ARG A C 1
ATOM 642 O O . ARG A 1 77 ? 12.895 7.721 13.301 1.00 7.53 410 ARG A O 1
ATOM 650 N N . PRO A 1 78 ? 13.664 8.736 15.170 1.00 6.92 411 PRO A N 1
ATOM 651 C CA . PRO A 1 78 ? 14.780 7.798 15.317 1.00 7.35 411 PRO A CA 1
ATOM 652 C C . PRO A 1 78 ? 14.323 6.379 15.504 1.00 6.41 411 PRO A C 1
ATOM 653 O O . PRO A 1 78 ? 13.248 6.079 16.069 1.00 8.87 411 PRO A O 1
ATOM 657 N N . LEU A 1 79 ? 15.172 5.462 15.029 1.00 6.90 412 LEU A N 1
ATOM 658 C CA . LEU A 1 79 ? 15.031 4.022 15.107 1.00 6.72 412 LEU A CA 1
ATOM 659 C C . LEU A 1 79 ? 16.312 3.407 15.623 1.00 7.19 412 LEU A C 1
ATOM 660 O O . LEU A 1 79 ? 17.393 3.971 15.428 1.00 8.44 412 LEU A O 1
ATOM 665 N N . PHE A 1 80 ? 16.160 2.251 16.259 1.00 7.85 413 PHE A N 1
ATOM 666 C CA . PHE A 1 80 ? 17.327 1.466 16.612 1.00 8.22 413 PHE A CA 1
ATOM 667 C C . PHE A 1 80 ? 17.434 0.239 15.744 1.00 7.21 413 PHE A C 1
ATOM 668 O O . PHE A 1 80 ? 16.430 -0.262 15.245 1.00 7.48 413 PHE A O 1
ATOM 676 N N . PRO A 1 81 ? 18.631 -0.287 15.545 1.00 8.52 414 PRO A N 1
ATOM 677 C CA . PRO A 1 81 ? 18.778 -1.561 14.834 1.00 7.83 414 PRO A CA 1
ATOM 678 C C . PRO A 1 81 ? 17.883 -2.596 15.486 1.00 6.69 414 PRO A C 1
ATOM 679 O O . PRO A 1 81 ? 17.802 -2.750 16.682 1.00 7.93 414 PRO A O 1
ATOM 683 N N . TYR A 1 82 ? 17.171 -3.319 14.601 1.00 6.23 415 TYR A N 1
ATOM 684 C CA . TYR A 1 82 ? 16.324 -4.458 14.930 1.00 6.33 415 TYR A CA 1
ATOM 685 C C . TYR A 1 82 ? 14.978 -4.096 15.504 1.00 6.40 415 TYR A C 1
ATOM 686 O O . TYR A 1 82 ? 14.196 -4.983 15.841 1.00 7.67 415 TYR A O 1
ATOM 695 N N . ASN A 1 83 ? 14.633 -2.772 15.511 1.00 6.47 416 ASN A N 1
ATOM 696 C CA . ASN A 1 83 ? 13.237 -2.434 15.469 1.00 6.05 416 ASN A CA 1
ATOM 697 C C . ASN A 1 83 ? 12.615 -3.005 14.192 1.00 5.23 416 ASN A C 1
ATOM 698 O O . ASN A 1 83 ? 13.301 -3.347 13.262 1.00 6.45 416 ASN A O 1
ATOM 703 N N . MET A 1 84 ? 11.304 -3.102 14.215 1.00 6.06 417 MET A N 1
ATOM 704 C CA . MET A 1 84 ? 10.566 -3.735 13.145 1.00 6.79 417 MET A CA 1
ATOM 705 C C . MET A 1 84 ? 9.614 -2.754 12.489 1.00 6.21 417 MET A C 1
ATOM 706 O O . MET A 1 84 ? 9.263 -1.705 13.032 1.00 6.08 417 MET A O 1
ATOM 715 N N . MET A 1 85 ? 9.184 -3.096 11.280 1.00 6.20 418 MET A N 1
ATOM 716 C CA . MET A 1 85 ? 8.279 -2.293 10.498 1.00 6.06 418 MET A CA 1
ATOM 717 C C . MET A 1 85 ? 7.164 -3.166 9.948 1.00 6.28 418 MET A C 1
ATOM 718 O O . MET A 1 85 ? 7.432 -4.258 9.453 1.00 8.05 418 MET A O 1
ATOM 723 N N . ARG A 1 86 ? 5.919 -2.717 10.028 1.00 6.71 419 ARG A N 1
ATOM 724 C CA . ARG A 1 86 ? 4.780 -3.451 9.470 1.00 7.94 419 ARG A CA 1
ATOM 725 C C . ARG A 1 8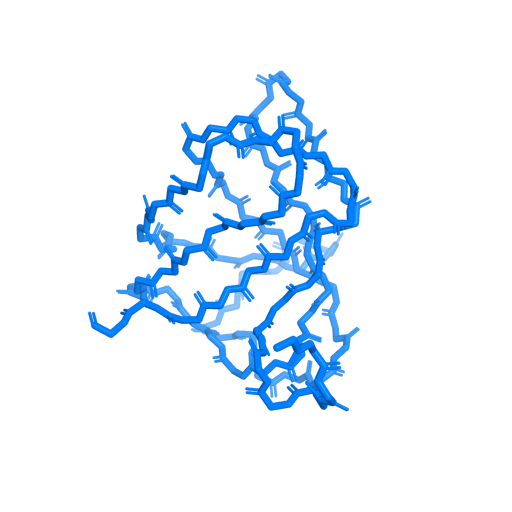6 ? 3.932 -2.484 8.674 1.00 7.66 419 ARG A C 1
ATOM 726 O O . ARG A 1 86 ? 3.918 -1.290 8.894 1.00 7.57 419 ARG A O 1
ATOM 734 N N . LYS A 1 87 ? 3.203 -3.016 7.705 1.00 11.06 420 LYS A N 1
ATOM 735 C CA . LYS A 1 87 ? 2.187 -2.154 7.100 1.00 14.34 420 LYS A CA 1
ATOM 736 C C . LYS A 1 87 ? 1.099 -1.686 8.055 1.00 17.29 420 LYS A C 1
ATOM 737 O O . LYS A 1 87 ? 0.676 -2.527 8.848 1.00 28.51 420 LYS A O 1
ATOM 743 N N . GLU A 1 88 ? 0.612 -0.447 7.946 1.00 17.29 421 GLU A N 1
ATOM 744 C CA . GLU A 1 88 ? -0.407 0.165 8.846 1.00 22.19 421 GLU A CA 1
ATOM 745 C C . GLU A 1 88 ? -1.690 0.257 8.055 1.00 21.03 421 GLU A C 1
ATOM 746 O O . GLU A 1 88 ? -1.715 1.009 7.080 1.00 21.59 421 GLU A O 1
ATOM 752 N N . ASN A 1 89 ? -2.682 -0.500 8.549 0.50 17.42 422 ASN A N 1
ATOM 753 C CA . ASN A 1 89 ? -3.978 -0.625 7.902 0.50 15.29 422 ASN A CA 1
ATOM 754 C C . ASN A 1 89 ? -4.736 0.697 7.953 0.50 17.85 422 ASN A C 1
ATOM 755 O O . ASN A 1 89 ? -4.728 1.367 8.999 0.50 18.44 422 ASN A O 1
#

Nearest PDB structures (foldseek):
  4he6-assembly1_A  TM=1.011E+00  e=4.394E-16  Geobacillus thermoleovorans CCB_US3_UF5
  4he5-assembly1_A  TM=9.731E-01  e=2.978E-13  Geobacillus thermoleovorans CCB_US3_UF5
  7unr-assembly1_x  TM=7.709E-01  e=1.902E-03  Pseudomonas aeruginosa PAO1
  5lmv-assembly1_a  TM=7.248E-01  e=3.157E-02  Thermus thermophilus HB8
  6wda-assembly1_8  TM=6.747E-01  e=9.111E-02  Escherichia coli

Sequence (89 aa):
SLKTTREFAGLVLGYDPETGIATVQQRNHFRPGDEVEFFGPEIENFTQVIEKIWDEDGNELDAARHPLQIVKFKVKRPLFPYNMMRKEN

Solvent-accessible surface area: 5544 Å² total; per-residue (Å²): 143,103,174,72,47,165,73,17,2,0,33,0,53,19,44,62,103,160,68,11,49,0,23,0,42,2,65,40,79,0,133,47,58,25,70,0,29,0,27,17,114,152,30,134,64,12,60,10,72,0,127,106,0,55,32,101,126,54,83,124,47,102,6,4,110,92,98,89,98,61,2,60,0,102,8,154,106,88,7,100,74,137,7,37,0,83,91,70,200

CATH classification: 2.40.30.10

B-factor: mean 11.98, std 7.69, range [3.55, 54.52]